Protein AF-A0A0J9E7M3-F1 (afdb_monomer)

Structure (mmCIF, N/CA/C/O backbone):
data_AF-A0A0J9E7M3-F1
#
_entry.id   AF-A0A0J9E7M3-F1
#
loop_
_atom_site.group_PDB
_atom_site.id
_atom_site.type_symbol
_atom_site.label_atom_id
_atom_site.label_alt_id
_atom_site.label_comp_id
_atom_site.label_asym_id
_atom_site.label_entity_id
_atom_site.label_seq_id
_atom_site.pdbx_PDB_ins_code
_atom_site.Cartn_x
_atom_site.Cartn_y
_atom_site.Cartn_z
_atom_site.occupancy
_atom_site.B_iso_or_equiv
_atom_site.auth_seq_id
_atom_site.auth_comp_id
_atom_site.auth_asym_id
_atom_site.auth_atom_id
_atom_site.pdbx_PDB_model_num
ATOM 1 N N . ME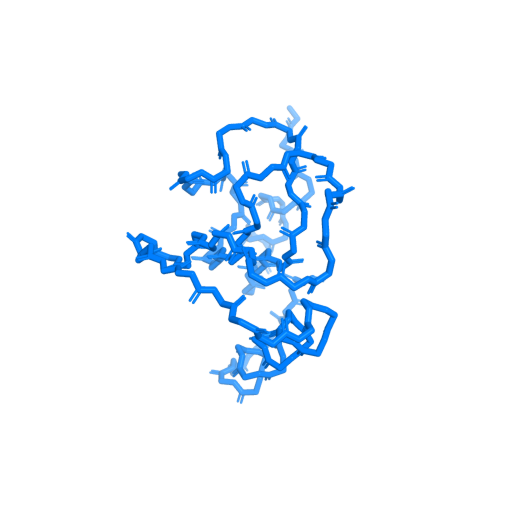T A 1 1 ? 5.778 7.459 22.685 1.00 72.12 1 MET A N 1
ATOM 2 C CA . MET A 1 1 ? 4.751 7.956 21.749 1.00 72.12 1 MET A CA 1
ATOM 3 C C . MET A 1 1 ? 4.729 6.968 20.605 1.00 72.12 1 MET A C 1
ATOM 5 O O . MET A 1 1 ? 5.803 6.720 20.071 1.00 72.12 1 MET A O 1
ATOM 9 N N . LEU A 1 2 ? 3.590 6.332 20.338 1.00 85.94 2 LEU A N 1
ATOM 10 C CA . LEU A 1 2 ? 3.464 5.403 19.214 1.00 85.94 2 LEU A CA 1
ATOM 11 C C . LEU A 1 2 ? 3.301 6.192 17.910 1.00 85.94 2 LEU A C 1
ATOM 13 O O . LEU A 1 2 ? 2.873 7.351 17.935 1.00 85.94 2 LEU A O 1
ATOM 17 N N . ALA A 1 3 ? 3.670 5.587 16.783 1.00 93.94 3 ALA A N 1
ATOM 18 C CA . ALA A 1 3 ? 3.359 6.150 15.479 1.00 93.94 3 ALA A CA 1
ATOM 19 C C . ALA A 1 3 ? 1.848 6.057 15.202 1.00 93.94 3 ALA A C 1
ATOM 21 O O . ALA A 1 3 ? 1.155 5.196 15.740 1.00 93.94 3 ALA A O 1
ATOM 22 N N . LEU A 1 4 ? 1.332 6.925 14.327 1.00 96.62 4 LEU A N 1
ATOM 23 C CA . LEU A 1 4 ? -0.082 6.917 13.936 1.00 96.62 4 LEU A CA 1
ATOM 24 C C . LEU A 1 4 ? -0.614 5.525 13.519 1.00 96.62 4 LEU A C 1
ATOM 26 O O . LEU A 1 4 ? -1.638 5.137 14.074 1.00 96.62 4 LEU A O 1
ATOM 30 N N . PRO A 1 5 ? 0.041 4.746 12.628 1.00 96.94 5 PRO A N 1
ATOM 31 C CA . PRO A 1 5 ? -0.434 3.402 12.270 1.00 96.94 5 PRO A CA 1
ATOM 32 C C . PRO A 1 5 ? -0.575 2.463 13.479 1.00 96.94 5 PRO A C 1
ATOM 34 O O . PRO A 1 5 ? -1.578 1.767 13.604 1.00 96.94 5 PRO A O 1
ATOM 37 N N . GLU A 1 6 ? 0.366 2.504 14.426 1.00 97.75 6 GLU A N 1
ATOM 38 C CA . GLU A 1 6 ? 0.295 1.701 15.654 1.00 97.75 6 GLU A CA 1
ATOM 39 C C . GLU A 1 6 ? -0.903 2.096 16.532 1.00 97.75 6 GLU A C 1
ATOM 41 O O . GLU A 1 6 ? -1.560 1.229 17.109 1.00 97.75 6 GLU A O 1
ATOM 46 N N . GLU A 1 7 ? -1.227 3.390 16.623 1.00 98.19 7 GLU A N 1
ATOM 47 C CA . GLU A 1 7 ? -2.418 3.827 17.362 1.00 98.19 7 GLU A CA 1
ATOM 48 C C . GLU A 1 7 ? -3.718 3.439 16.655 1.00 98.19 7 GLU A C 1
ATOM 50 O O . 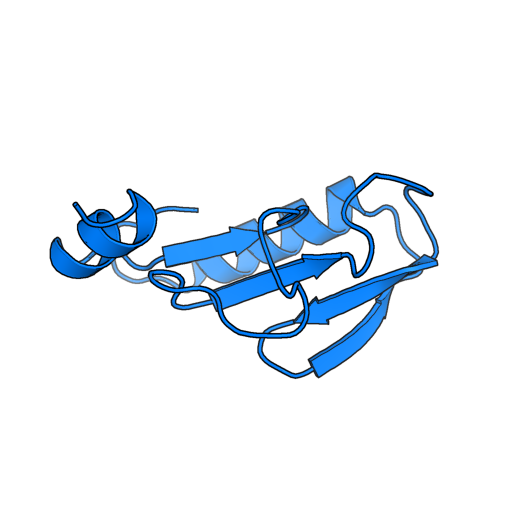GLU A 1 7 ? -4.662 3.006 17.315 1.00 98.19 7 GLU A O 1
ATOM 55 N N . MET A 1 8 ? -3.771 3.523 15.323 1.00 98.31 8 MET A N 1
ATOM 56 C CA . MET A 1 8 ? -4.940 3.083 14.553 1.00 98.31 8 MET A CA 1
ATOM 57 C C . MET A 1 8 ? -5.190 1.583 14.743 1.00 98.31 8 MET A C 1
ATOM 59 O O . MET A 1 8 ? -6.321 1.176 15.019 1.00 98.31 8 MET A O 1
ATOM 63 N N . GLN A 1 9 ? -4.128 0.775 14.708 1.00 96.88 9 GLN A N 1
ATOM 64 C CA . GLN A 1 9 ? -4.200 -0.659 14.981 1.00 96.88 9 GLN A CA 1
ATOM 65 C C . GLN A 1 9 ? -4.752 -0.940 16.390 1.00 96.88 9 GLN A C 1
ATOM 67 O O . GLN A 1 9 ? -5.654 -1.760 16.561 1.00 96.88 9 GLN A O 1
ATOM 72 N N . ARG A 1 10 ? -4.284 -0.211 17.417 1.00 97.06 10 ARG A N 1
ATOM 73 C CA . ARG A 1 10 ? -4.796 -0.334 18.798 1.00 97.06 10 ARG A CA 1
ATOM 74 C C . ARG A 1 10 ? -6.273 0.040 18.941 1.00 97.06 10 ARG A C 1
ATOM 76 O O . ARG A 1 10 ? -6.935 -0.485 19.833 1.00 97.06 10 ARG A O 1
ATOM 83 N N . LEU A 1 11 ? -6.782 0.929 18.090 1.00 97.69 11 LEU A N 1
ATOM 84 C CA . LEU A 1 11 ? -8.194 1.324 18.042 1.00 97.69 11 LEU A CA 1
ATOM 85 C C . LEU A 1 11 ? -9.074 0.345 17.244 1.00 97.69 11 LEU A C 1
ATOM 87 O O . LEU A 1 11 ? -10.276 0.578 17.123 1.00 97.69 11 LEU A O 1
ATOM 91 N N . GLY A 1 12 ? -8.504 -0.749 16.729 1.00 97.44 12 GLY A N 1
ATOM 92 C CA . GLY A 1 12 ? -9.233 -1.796 16.013 1.00 97.44 12 GLY A CA 1
ATOM 93 C C . GLY A 1 12 ? -9.381 -1.554 14.511 1.00 97.44 12 GLY A C 1
ATOM 94 O O . GLY A 1 12 ? -10.221 -2.197 13.887 1.00 97.44 12 GLY A O 1
ATOM 95 N N . TYR A 1 13 ? -8.598 -0.640 13.928 1.00 98.56 13 TYR A N 1
ATOM 96 C CA . TYR A 1 13 ? -8.524 -0.494 12.475 1.00 98.56 13 TYR A CA 1
ATOM 97 C C . TYR A 1 13 ? -7.619 -1.574 11.887 1.00 98.56 13 TYR A C 1
ATOM 99 O O . TYR A 1 13 ? -6.548 -1.848 12.429 1.00 98.56 13 TYR A O 1
ATOM 107 N N . ALA A 1 14 ? -8.007 -2.117 10.735 1.00 98.38 14 ALA A N 1
ATOM 108 C CA . ALA A 1 14 ? -7.060 -2.808 9.871 1.00 98.38 14 ALA A CA 1
ATOM 109 C C . ALA A 1 14 ? -6.093 -1.772 9.280 1.00 98.38 14 ALA A C 1
ATOM 111 O O . ALA A 1 14 ? -6.527 -0.694 8.862 1.00 98.38 14 ALA A O 1
ATOM 112 N N . THR A 1 15 ? -4.799 -2.082 9.230 1.00 98.44 15 THR A N 1
ATOM 113 C CA . THR A 1 15 ? -3.763 -1.136 8.781 1.00 98.44 15 THR A CA 1
ATOM 114 C C . THR A 1 15 ? -2.998 -1.648 7.557 1.00 98.44 15 THR A C 1
ATOM 116 O O . THR A 1 15 ? -2.452 -2.751 7.572 1.00 98.44 15 THR A O 1
ATOM 119 N N . GLY A 1 16 ? -2.930 -0.855 6.487 1.00 98.06 16 GLY A N 1
ATOM 120 C CA . GLY A 1 16 ? -2.270 -1.235 5.233 1.00 98.06 16 GLY A CA 1
ATOM 121 C C . GLY A 1 16 ? -1.319 -0.156 4.721 1.00 98.06 16 GLY A C 1
ATOM 122 O O . GLY A 1 16 ? -1.659 1.013 4.735 1.00 98.06 16 GLY A O 1
ATOM 123 N N . LEU A 1 17 ? -0.125 -0.526 4.259 1.00 97.88 17 LEU A N 1
ATOM 124 C CA . LEU A 1 17 ? 0.828 0.407 3.647 1.00 97.88 17 LEU A CA 1
ATOM 125 C C . LEU A 1 17 ? 1.023 0.076 2.169 1.00 97.88 17 LEU A C 1
ATOM 127 O O . LEU A 1 17 ? 1.494 -1.014 1.855 1.00 97.88 17 LEU A O 1
ATOM 131 N N . PHE A 1 18 ? 0.764 1.031 1.273 1.00 97.56 18 PHE A N 1
ATOM 132 C CA . PHE A 1 18 ? 0.895 0.835 -0.175 1.00 97.56 18 PHE A CA 1
ATOM 133 C C . PHE A 1 18 ? 1.769 1.924 -0.810 1.00 97.56 18 PHE A C 1
ATOM 135 O O . PHE A 1 18 ? 1.469 3.114 -0.738 1.00 97.56 18 PHE A O 1
ATOM 142 N N . GLY A 1 19 ? 2.870 1.532 -1.453 1.00 95.69 19 GLY A N 1
ATOM 143 C CA . GLY A 1 19 ? 3.721 2.437 -2.225 1.00 95.69 19 GLY A CA 1
ATOM 144 C C . GLY A 1 19 ? 5.085 2.714 -1.599 1.00 95.69 19 GLY A C 1
ATOM 145 O O . GLY A 1 19 ? 5.948 1.840 -1.509 1.00 95.69 19 GLY A O 1
ATOM 146 N N . LYS A 1 20 ? 5.354 3.975 -1.261 1.00 94.38 20 LYS A N 1
ATOM 147 C CA . LYS A 1 20 ? 6.673 4.414 -0.785 1.00 94.38 20 LYS A CA 1
ATOM 148 C C . LYS A 1 20 ? 6.714 4.435 0.741 1.00 94.38 20 LYS A C 1
ATOM 150 O O . LYS A 1 20 ? 5.954 5.170 1.357 1.00 94.38 20 LYS A O 1
ATOM 155 N N . TYR A 1 21 ? 7.681 3.727 1.326 1.00 93.06 21 TYR A N 1
ATOM 156 C CA . TYR A 1 21 ? 7.936 3.778 2.768 1.00 93.06 21 TYR A CA 1
ATOM 157 C C . TYR A 1 21 ? 9.003 4.822 3.142 1.00 93.06 21 TYR A C 1
ATOM 159 O O . TYR A 1 21 ? 8.682 5.862 3.702 1.00 93.06 21 TYR A O 1
ATOM 167 N N . HIS A 1 22 ? 10.272 4.597 2.774 1.00 91.94 22 HIS A N 1
ATOM 168 C CA . HIS A 1 22 ? 11.395 5.537 2.974 1.00 91.94 22 HIS A CA 1
ATOM 169 C C . HIS A 1 22 ? 11.697 5.951 4.434 1.00 91.94 22 HIS A C 1
ATOM 171 O O . HIS A 1 22 ? 12.449 6.894 4.663 1.00 91.94 22 HIS A O 1
ATOM 177 N N . LEU A 1 23 ? 11.153 5.234 5.419 1.00 91.81 23 LEU A N 1
ATOM 178 C CA . LEU A 1 23 ? 11.358 5.493 6.851 1.00 91.81 23 LEU A CA 1
ATOM 179 C C . LEU A 1 23 ? 12.103 4.350 7.566 1.00 91.81 23 LEU A C 1
ATOM 181 O O . LEU A 1 23 ? 12.149 4.301 8.790 1.00 91.81 23 LEU A O 1
ATOM 185 N N . GLY A 1 24 ? 12.688 3.421 6.809 1.00 90.38 24 GLY A N 1
ATOM 186 C CA . GLY A 1 24 ? 13.382 2.247 7.333 1.00 90.38 24 GLY A CA 1
ATOM 187 C C . GLY A 1 24 ? 13.564 1.186 6.254 1.00 90.38 24 GLY A C 1
ATOM 188 O O . GLY A 1 24 ? 13.611 1.514 5.068 1.00 90.38 24 GLY A O 1
ATOM 189 N N . ASP A 1 25 ? 13.649 -0.076 6.671 1.00 93.38 25 ASP A N 1
ATOM 190 C CA . ASP A 1 25 ? 13.737 -1.224 5.768 1.00 93.38 25 ASP A CA 1
ATOM 191 C C . ASP A 1 25 ? 12.400 -1.442 5.024 1.00 93.38 25 ASP A C 1
ATOM 193 O O . ASP A 1 25 ? 11.407 -1.776 5.668 1.00 93.38 25 ASP A O 1
ATOM 197 N N . PRO A 1 26 ? 12.338 -1.254 3.690 1.00 92.50 26 PRO A N 1
ATOM 198 C CA . PRO A 1 26 ? 11.117 -1.481 2.914 1.00 92.50 26 PRO A CA 1
ATOM 199 C C . PRO A 1 26 ? 10.779 -2.972 2.739 1.00 92.50 26 PRO A C 1
ATOM 201 O O . PRO A 1 26 ? 9.658 -3.303 2.358 1.00 92.50 26 PRO A O 1
ATOM 204 N N . SER A 1 27 ? 11.733 -3.876 2.992 1.00 93.38 27 SER A N 1
ATOM 205 C CA . SER A 1 27 ? 11.541 -5.321 2.829 1.00 93.38 27 SER A CA 1
ATOM 206 C C . SER A 1 27 ? 10.902 -6.000 4.041 1.00 93.38 27 SER A C 1
ATOM 208 O O . SER A 1 27 ? 10.434 -7.132 3.931 1.00 93.38 27 SER A O 1
ATOM 210 N N . ALA A 1 28 ? 10.836 -5.303 5.176 1.00 92.75 28 ALA A N 1
ATOM 211 C CA . ALA A 1 28 ? 10.306 -5.818 6.427 1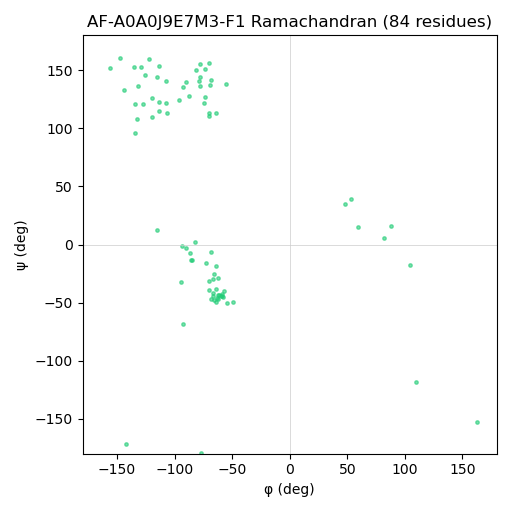.00 92.75 28 ALA A CA 1
ATOM 212 C C . ALA A 1 28 ? 9.018 -5.097 6.841 1.00 92.75 28 ALA A C 1
ATOM 214 O O . ALA A 1 28 ? 8.797 -3.926 6.529 1.00 92.75 28 ALA A O 1
ATOM 215 N N . LYS A 1 29 ? 8.184 -5.797 7.614 1.00 93.00 29 LYS A N 1
ATOM 216 C CA . LYS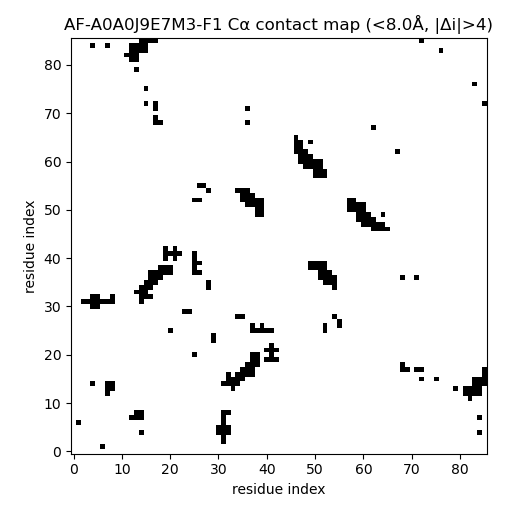 A 1 29 ? 6.984 -5.226 8.229 1.00 93.00 29 LYS A CA 1
ATOM 217 C C . LYS A 1 29 ? 7.369 -4.137 9.231 1.00 93.00 29 LYS A C 1
ATOM 219 O O . LYS A 1 29 ? 7.958 -4.420 10.275 1.00 93.00 29 LYS A O 1
ATOM 224 N N . ALA A 1 30 ? 7.009 -2.897 8.922 1.00 92.50 30 ALA A N 1
ATOM 225 C CA . ALA A 1 30 ? 7.141 -1.783 9.850 1.00 92.50 30 ALA A CA 1
ATOM 226 C C . ALA A 1 30 ? 6.069 -1.849 10.964 1.00 92.50 30 ALA A C 1
ATOM 228 O O . ALA A 1 30 ? 4.979 -2.382 10.729 1.00 92.50 30 ALA A O 1
ATOM 229 N N . PRO A 1 31 ? 6.345 -1.316 12.172 1.00 94.56 31 PRO A N 1
ATOM 230 C CA . PRO A 1 31 ? 5.374 -1.295 13.266 1.00 94.56 31 PRO A CA 1
ATOM 231 C C . PRO A 1 31 ? 4.055 -0.623 12.870 1.00 94.56 31 PRO A C 1
ATOM 233 O O . PRO A 1 31 ? 4.057 0.414 12.206 1.00 94.56 31 PRO A O 1
ATOM 236 N N . GLY A 1 32 ? 2.940 -1.214 13.301 1.00 96.06 32 GLY A N 1
ATOM 237 C CA . GLY A 1 32 ? 1.599 -0.663 13.096 1.00 96.06 32 GLY A CA 1
ATOM 238 C C . GLY A 1 32 ? 0.965 -0.938 11.733 1.00 96.06 32 GLY A C 1
ATOM 239 O O . GLY A 1 32 ? -0.098 -0.393 11.481 1.00 96.06 32 GLY A O 1
ATOM 240 N N . TRP A 1 33 ? 1.587 -1.745 10.866 1.00 97.06 33 TRP A N 1
ATOM 241 C CA . TRP A 1 33 ? 1.015 -2.124 9.569 1.00 97.06 33 TRP A CA 1
ATOM 242 C C . TRP A 1 33 ? 0.684 -3.614 9.521 1.00 97.06 33 TRP A C 1
ATOM 244 O O . TRP A 1 33 ? 1.580 -4.457 9.564 1.00 97.06 33 TRP A O 1
ATOM 254 N N . ASP A 1 34 ? -0.592 -3.973 9.412 1.00 96.81 34 ASP A N 1
ATOM 255 C CA . ASP A 1 34 ? -1.042 -5.356 9.255 1.00 96.81 34 ASP A CA 1
ATOM 256 C C . ASP A 1 34 ? -0.601 -5.930 7.909 1.00 96.81 34 ASP A C 1
ATOM 258 O O . ASP A 1 34 ? -0.078 -7.046 7.881 1.00 96.81 34 ASP A O 1
ATOM 262 N N . HIS A 1 35 ? -0.715 -5.130 6.846 1.00 97.50 35 HIS A N 1
ATOM 263 C CA . HIS A 1 35 ? -0.315 -5.454 5.478 1.00 97.50 35 HIS A CA 1
ATOM 264 C C . HIS A 1 35 ? 0.640 -4.393 4.907 1.00 97.50 35 HIS A C 1
ATOM 266 O O . HIS A 1 35 ? 0.515 -3.207 5.214 1.00 97.50 35 HIS A O 1
ATOM 272 N N . TRP A 1 36 ? 1.600 -4.799 4.070 1.00 97.19 36 TRP A N 1
ATOM 273 C CA . TRP A 1 36 ? 2.527 -3.867 3.426 1.00 97.19 36 TRP A CA 1
ATOM 274 C C . TRP A 1 36 ? 2.870 -4.295 1.999 1.00 97.19 36 TRP A C 1
ATOM 276 O O . TRP A 1 36 ? 3.239 -5.443 1.749 1.00 97.19 36 TRP A O 1
ATOM 286 N N . VAL A 1 37 ? 2.811 -3.335 1.081 1.00 97.75 37 VAL A N 1
ATOM 287 C CA . VAL A 1 37 ? 3.253 -3.460 -0.306 1.00 97.75 37 VAL A CA 1
ATOM 288 C C . VAL A 1 37 ? 4.093 -2.236 -0.639 1.00 97.75 37 VAL A C 1
ATOM 290 O O . VAL A 1 37 ? 3.567 -1.131 -0.766 1.00 97.75 37 VAL A O 1
ATOM 293 N N . THR A 1 38 ? 5.408 -2.393 -0.769 1.00 96.75 38 THR A N 1
ATOM 294 C CA . THR A 1 38 ? 6.317 -1.259 -0.965 1.00 96.75 38 THR A CA 1
ATOM 295 C C . THR A 1 38 ? 7.264 -1.436 -2.142 1.00 96.75 38 THR A C 1
ATOM 297 O O . THR A 1 38 ? 7.623 -2.545 -2.535 1.00 96.75 38 THR A O 1
ATOM 300 N N . MET A 1 39 ? 7.696 -0.316 -2.719 1.00 95.50 39 MET A N 1
ATOM 301 C CA . MET A 1 39 ? 8.820 -0.304 -3.655 1.00 95.50 39 MET A CA 1
ATOM 302 C C . MET A 1 39 ? 10.156 -0.390 -2.907 1.00 95.50 39 MET A C 1
ATOM 304 O O . MET A 1 39 ? 10.339 0.224 -1.855 1.00 95.50 39 MET A O 1
ATOM 308 N N . ALA A 1 40 ? 11.133 -1.086 -3.491 1.00 92.06 40 ALA A N 1
ATOM 309 C CA . ALA A 1 40 ? 12.437 -1.277 -2.856 1.00 92.06 40 ALA A CA 1
ATOM 310 C C . ALA A 1 40 ? 13.259 0.015 -2.689 1.00 92.06 40 ALA A C 1
ATOM 312 O O . ALA A 1 40 ? 14.124 0.098 -1.818 1.00 92.06 40 ALA A O 1
ATOM 313 N N . ALA A 1 41 ? 13.024 1.023 -3.531 1.00 88.75 41 ALA A N 1
ATOM 314 C CA . ALA A 1 41 ? 13.717 2.301 -3.452 1.00 88.75 41 ALA A CA 1
ATOM 315 C C . ALA A 1 41 ? 12.927 3.312 -2.607 1.00 88.75 41 ALA A C 1
ATOM 317 O O . ALA A 1 41 ? 11.741 3.527 -2.815 1.00 88.75 41 ALA A O 1
ATOM 318 N N . GLY A 1 42 ? 13.611 4.039 -1.719 1.00 83.50 42 GLY A N 1
ATOM 319 C CA . GLY A 1 42 ? 13.007 5.134 -0.946 1.00 83.50 42 GLY A CA 1
ATOM 320 C C . GLY A 1 42 ? 12.613 6.370 -1.771 1.00 83.50 42 GLY A C 1
ATOM 321 O O . GLY A 1 42 ? 11.983 7.293 -1.264 1.00 83.50 42 GLY A O 1
ATOM 322 N N . HIS A 1 43 ? 12.950 6.414 -3.058 1.00 86.75 43 HIS A N 1
ATOM 323 C CA . HIS A 1 43 ? 12.576 7.478 -3.987 1.00 86.75 43 H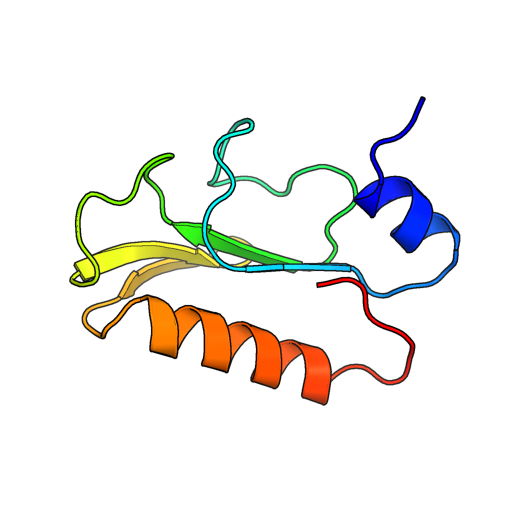IS A CA 1
ATOM 324 C C . HIS A 1 43 ? 12.100 6.864 -5.302 1.00 86.75 43 HIS A C 1
ATOM 326 O O . HIS A 1 43 ? 12.557 5.786 -5.681 1.00 86.75 43 HIS A O 1
ATOM 332 N N . VAL A 1 44 ? 11.229 7.577 -6.017 1.00 90.06 44 VAL A N 1
ATOM 333 C CA . VAL A 1 44 ? 10.754 7.149 -7.335 1.00 90.06 44 VAL A CA 1
ATOM 334 C C . VAL A 1 44 ? 11.908 7.264 -8.330 1.00 90.06 44 VAL A C 1
ATOM 336 O O . VAL A 1 44 ? 12.357 8.365 -8.638 1.00 90.06 44 VAL A O 1
ATOM 339 N N . ARG A 1 45 ? 12.413 6.119 -8.799 1.00 89.75 45 ARG A N 1
ATOM 340 C CA . ARG A 1 45 ? 13.410 6.044 -9.884 1.00 89.75 45 ARG A CA 1
ATOM 341 C C . ARG A 1 45 ? 12.758 5.827 -11.247 1.00 89.75 45 ARG A C 1
ATOM 343 O O . ARG A 1 45 ? 13.282 6.280 -12.255 1.00 89.75 45 ARG A O 1
ATOM 350 N N . SER A 1 46 ? 11.637 5.116 -11.252 1.00 93.44 46 SER A N 1
ATOM 351 C CA . SER A 1 46 ? 10.841 4.765 -12.420 1.00 93.44 46 SER A CA 1
ATOM 352 C C . SER A 1 46 ? 9.408 4.495 -11.965 1.00 93.44 46 SER A C 1
ATOM 354 O O . SER A 1 46 ? 9.187 4.057 -10.833 1.00 93.44 46 SER A O 1
ATOM 356 N N . PHE A 1 47 ? 8.437 4.721 -12.845 1.00 95.94 47 PHE A N 1
ATOM 357 C CA . PHE A 1 47 ? 7.073 4.233 -12.643 1.00 95.94 47 PHE A CA 1
ATOM 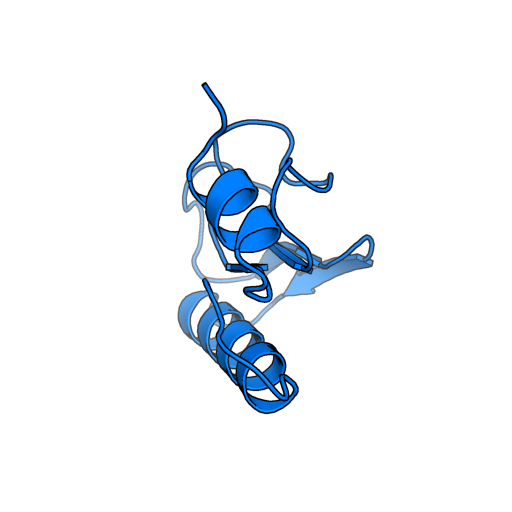358 C C . PHE A 1 47 ? 6.878 2.799 -13.153 1.00 95.94 47 PHE A C 1
ATOM 360 O O . PHE A 1 47 ? 5.849 2.210 -12.872 1.00 95.94 47 PHE A O 1
ATOM 367 N N . TYR A 1 48 ? 7.867 2.218 -13.828 1.00 96.56 48 TYR A N 1
ATOM 368 C CA . TYR A 1 48 ? 7.828 0.871 -14.408 1.00 96.56 48 TYR A CA 1
ATOM 369 C C . TYR A 1 48 ? 8.960 -0.006 -13.869 1.00 96.56 48 TYR A C 1
ATOM 371 O O . TYR A 1 48 ? 9.973 0.522 -13.395 1.00 96.56 48 TYR A O 1
ATOM 379 N N . ASP A 1 49 ? 8.796 -1.326 -13.982 1.00 95.31 49 ASP A N 1
ATOM 380 C CA . ASP A 1 49 ? 9.791 -2.351 -13.629 1.00 95.31 49 ASP A CA 1
ATOM 381 C C . ASP A 1 49 ? 10.332 -2.210 -12.199 1.00 95.31 49 ASP A C 1
ATOM 383 O O . ASP A 1 49 ? 11.521 -2.388 -11.911 1.00 95.31 49 ASP A O 1
ATOM 387 N N . ASN A 1 50 ? 9.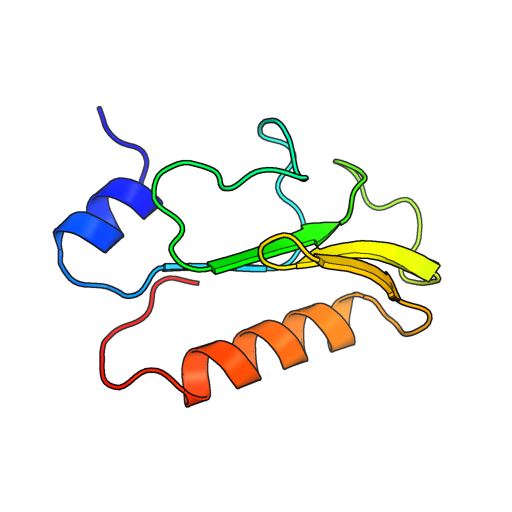445 -1.860 -11.268 1.00 95.94 50 ASN A N 1
ATOM 388 C CA . ASN A 1 50 ? 9.820 -1.690 -9.875 1.00 95.94 50 ASN A CA 1
ATOM 389 C C . ASN A 1 50 ? 9.953 -3.052 -9.191 1.00 95.94 50 ASN A C 1
ATOM 391 O O . ASN A 1 50 ? 9.095 -3.922 -9.323 1.00 95.94 50 ASN A O 1
ATOM 395 N N . ARG A 1 51 ? 11.010 -3.222 -8.391 1.00 96.94 51 ARG A N 1
ATOM 396 C CA . ARG A 1 51 ? 11.083 -4.327 -7.431 1.00 96.94 51 ARG A CA 1
ATOM 397 C C . ARG A 1 51 ? 10.150 -4.023 -6.260 1.00 96.94 51 ARG A C 1
ATOM 399 O O . ARG A 1 51 ? 10.327 -2.998 -5.595 1.00 96.94 51 ARG A O 1
ATOM 406 N N . ILE A 1 52 ? 9.198 -4.914 -6.025 1.00 97.50 52 ILE A N 1
ATOM 407 C CA . ILE A 1 52 ? 8.154 -4.809 -5.008 1.00 97.50 52 ILE A CA 1
ATOM 408 C C . ILE A 1 52 ? 8.436 -5.785 -3.867 1.00 97.50 52 ILE A C 1
ATOM 410 O O . ILE A 1 52 ? 8.877 -6.911 -4.103 1.00 97.50 52 ILE A O 1
ATOM 414 N N . PHE A 1 53 ? 8.170 -5.332 -2.645 1.00 97.50 53 PHE A N 1
ATOM 415 C CA . PHE A 1 53 ? 8.025 -6.149 -1.447 1.00 97.50 53 PHE A CA 1
ATOM 416 C C . PHE A 1 53 ? 6.549 -6.182 -1.069 1.00 97.50 53 PHE A C 1
ATOM 418 O O . PHE A 1 53 ? 5.969 -5.124 -0.857 1.00 97.50 53 PHE A O 1
ATOM 425 N N . ASP A 1 54 ? 5.948 -7.361 -0.996 1.00 97.25 54 ASP A N 1
ATOM 426 C CA . ASP A 1 54 ? 4.508 -7.546 -0.791 1.00 97.25 54 ASP A CA 1
ATOM 427 C C . ASP A 1 54 ? 4.287 -8.627 0.265 1.00 97.25 54 ASP A C 1
ATOM 429 O O . ASP A 1 54 ? 4.381 -9.817 -0.021 1.00 97.25 54 ASP A O 1
ATOM 433 N N . ASN A 1 55 ? 4.092 -8.210 1.516 1.00 94.88 55 ASN A N 1
ATOM 434 C CA . ASN A 1 55 ? 3.846 -9.096 2.655 1.00 94.88 55 ASN A CA 1
ATOM 435 C C . ASN A 1 55 ? 4.825 -10.293 2.784 1.00 94.88 55 ASN A C 1
ATOM 437 O O . ASN A 1 55 ? 4.445 -11.381 3.212 1.00 94.88 55 ASN A O 1
ATOM 441 N N . GLY A 1 56 ? 6.094 -10.088 2.411 1.00 90.69 56 GLY A N 1
ATOM 442 C CA . GLY A 1 56 ? 7.164 -1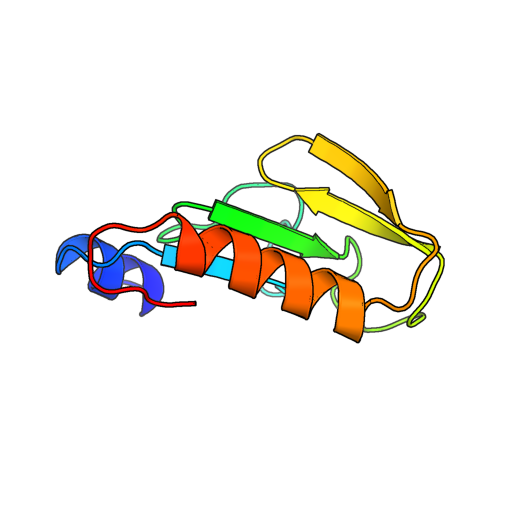1.095 2.434 1.00 90.69 56 GLY A CA 1
ATOM 443 C C . GLY A 1 56 ? 7.530 -11.658 1.057 1.00 90.69 56 GLY A C 1
ATOM 444 O O . GLY A 1 56 ? 8.631 -12.179 0.891 1.00 90.69 56 GLY A O 1
ATOM 445 N N . GLU A 1 57 ? 6.668 -11.482 0.058 1.00 95.94 57 GLU A N 1
ATOM 446 C CA . GLU A 1 57 ? 6.943 -11.834 -1.333 1.00 95.94 57 GLU A CA 1
ATOM 447 C C . GLU A 1 57 ? 7.755 -10.744 -2.038 1.00 95.94 57 GLU A C 1
ATOM 449 O O . GLU A 1 57 ? 7.662 -9.553 -1.719 1.00 95.94 57 GLU A O 1
ATOM 454 N N . VAL A 1 58 ? 8.565 -11.152 -3.021 1.00 96.81 58 VAL A N 1
ATOM 455 C CA . VAL A 1 58 ? 9.440 -10.243 -3.771 1.00 96.81 58 VAL A CA 1
ATOM 456 C C . VAL A 1 58 ? 9.349 -10.513 -5.262 1.00 96.81 58 VAL A C 1
ATOM 458 O O . VAL A 1 58 ? 9.706 -11.594 -5.727 1.00 96.81 58 VAL A O 1
ATOM 461 N N . TYR A 1 59 ? 8.947 -9.505 -6.032 1.00 97.12 59 TYR A N 1
ATOM 462 C CA . TYR A 1 59 ? 8.826 -9.624 -7.486 1.00 97.12 59 TYR A CA 1
ATOM 463 C C . TYR A 1 59 ? 9.131 -8.312 -8.207 1.00 97.12 59 TYR A C 1
ATOM 465 O O . TYR A 1 59 ? 9.123 -7.232 -7.616 1.00 97.12 59 TYR A O 1
ATOM 473 N N . ALA A 1 60 ? 9.439 -8.410 -9.500 1.00 96.56 60 ALA A N 1
ATOM 474 C CA . ALA A 1 60 ? 9.481 -7.258 -10.391 1.00 96.56 60 ALA A CA 1
ATOM 475 C C . ALA A 1 60 ? 8.079 -7.026 -10.961 1.00 96.56 60 ALA A C 1
ATOM 477 O O . ALA A 1 60 ? 7.465 -7.956 -11.486 1.00 96.56 60 ALA A O 1
ATOM 478 N N . GLN A 1 61 ? 7.575 -5.801 -10.848 1.00 96.19 61 GLN A N 1
ATOM 479 C CA . GLN A 1 61 ? 6.273 -5.410 -11.371 1.00 96.19 61 GLN A CA 1
ATOM 480 C C . GLN A 1 61 ? 6.485 -4.538 -12.623 1.00 96.19 61 GLN A C 1
ATOM 482 O O . GLN A 1 61 ? 7.051 -3.449 -12.497 1.00 96.19 61 GLN A O 1
ATOM 487 N N . PRO A 1 62 ? 6.089 -5.015 -13.822 1.00 95.19 62 PRO A N 1
ATOM 488 C CA . PRO A 1 62 ? 6.395 -4.341 -15.088 1.00 95.19 62 PRO A CA 1
ATOM 489 C C . PRO A 1 62 ? 5.392 -3.247 -15.486 1.00 95.19 62 PRO A C 1
ATOM 491 O O . PRO A 1 62 ? 5.646 -2.475 -16.407 1.00 95.19 62 PRO A O 1
ATOM 494 N N . GLY A 1 63 ? 4.233 -3.190 -14.831 1.00 95.56 63 GLY A N 1
ATOM 495 C CA . GLY A 1 63 ? 3.204 -2.189 -15.084 1.00 95.56 63 GLY A CA 1
ATOM 496 C C . GLY A 1 63 ? 3.530 -0.827 -14.470 1.00 95.56 63 GLY A C 1
ATOM 497 O O . GLY A 1 63 ? 4.569 -0.619 -13.842 1.00 95.56 63 GLY A O 1
ATOM 498 N N . HIS A 1 64 ? 2.614 0.120 -14.662 1.00 97.69 64 HIS A N 1
ATOM 499 C CA . HIS A 1 64 ? 2.739 1.437 -14.059 1.00 97.69 64 HIS A CA 1
ATOM 500 C C . HIS A 1 64 ? 2.452 1.355 -12.553 1.00 97.69 64 HIS A C 1
ATOM 502 O O . HIS A 1 64 ? 1.416 0.850 -12.120 1.00 97.69 64 HIS A O 1
ATOM 508 N N . SER A 1 65 ? 3.373 1.858 -11.736 1.00 96.31 65 SER A N 1
ATOM 509 C CA . SER A 1 65 ? 3.355 1.649 -10.290 1.00 96.31 65 SER A CA 1
ATOM 510 C C . SER A 1 65 ? 2.179 2.330 -9.599 1.00 96.31 65 SER A C 1
ATOM 512 O O . SER A 1 65 ? 1.697 1.815 -8.597 1.00 96.31 65 SER A O 1
ATOM 514 N N . VAL A 1 66 ? 1.688 3.451 -10.137 1.00 96.62 66 VAL A N 1
ATOM 515 C CA . VAL A 1 66 ? 0.500 4.133 -9.599 1.00 96.62 66 VAL A CA 1
ATOM 516 C C . VAL A 1 66 ? -0.723 3.229 -9.685 1.00 96.62 66 VAL A C 1
ATOM 518 O O . VAL A 1 66 ? -1.417 3.072 -8.684 1.00 96.62 66 VAL A O 1
ATOM 521 N N . ASP A 1 67 ? -0.946 2.599 -10.838 1.00 98.12 67 ASP A N 1
ATOM 522 C CA . ASP A 1 67 ? -2.092 1.711 -11.042 1.00 98.12 67 ASP A CA 1
ATOM 523 C C . ASP A 1 67 ? -1.938 0.485 -10.141 1.00 98.12 67 ASP A C 1
ATOM 525 O O . ASP A 1 67 ? -2.816 0.180 -9.345 1.00 98.12 67 ASP A O 1
ATOM 529 N N . PHE A 1 68 ? -0.746 -0.118 -10.141 1.00 97.69 68 PHE A N 1
ATOM 530 C CA . PHE A 1 68 ? -0.435 -1.269 -9.300 1.00 97.69 68 PHE A CA 1
ATOM 531 C C . PHE A 1 68 ? -0.694 -1.032 -7.801 1.00 97.69 68 PHE A C 1
ATOM 533 O O . PHE A 1 68 ? -1.337 -1.858 -7.156 1.00 97.69 68 PHE A O 1
ATOM 540 N N . PHE A 1 69 ? -0.196 0.067 -7.219 1.00 97.94 69 PHE A N 1
ATOM 541 C CA . PHE A 1 69 ? -0.419 0.342 -5.793 1.00 97.94 69 PHE A CA 1
ATOM 542 C C . PHE A 1 69 ? -1.874 0.706 -5.497 1.00 97.94 69 PHE A C 1
ATOM 544 O O . PHE A 1 69 ? -2.363 0.380 -4.417 1.00 97.94 69 PHE A O 1
ATOM 551 N N . THR A 1 70 ? -2.563 1.344 -6.447 1.00 98.38 70 THR A N 1
ATOM 552 C CA . THR A 1 70 ? -3.994 1.644 -6.330 1.00 98.38 70 THR A CA 1
ATOM 553 C C . THR A 1 70 ? -4.805 0.354 -6.285 1.00 98.38 70 THR A C 1
ATOM 555 O O . THR A 1 70 ? -5.587 0.164 -5.357 1.00 98.38 70 THR A O 1
ATOM 558 N N . ASP A 1 71 ? -4.559 -0.565 -7.218 1.00 98.44 71 ASP A N 1
ATOM 559 C CA . ASP A 1 71 ? -5.242 -1.857 -7.283 1.00 98.44 71 ASP A CA 1
ATOM 560 C C . ASP A 1 71 ? -4.974 -2.687 -6.021 1.00 98.44 71 ASP A C 1
ATOM 562 O O . ASP A 1 71 ? -5.906 -3.197 -5.408 1.00 98.44 71 ASP A O 1
ATOM 566 N N . LYS A 1 72 ? -3.721 -2.731 -5.545 1.00 98.19 72 LYS A N 1
ATOM 567 C CA . LYS A 1 72 ? -3.369 -3.409 -4.284 1.00 98.19 72 LYS A CA 1
ATOM 568 C C . LYS A 1 72 ? -4.113 -2.849 -3.074 1.00 98.19 72 LYS A C 1
ATOM 570 O O . LYS A 1 72 ? -4.563 -3.622 -2.229 1.00 98.19 72 LYS A O 1
ATOM 575 N N . ALA A 1 73 ? -4.237 -1.525 -2.984 1.00 98.50 73 ALA A N 1
ATOM 576 C CA . ALA A 1 73 ? -4.979 -0.888 -1.905 1.00 98.50 73 ALA A CA 1
ATOM 577 C C . ALA A 1 73 ? -6.478 -1.211 -1.994 1.00 98.50 73 ALA A C 1
ATOM 579 O O . ALA A 1 73 ? -7.083 -1.558 -0.981 1.00 98.50 73 ALA A O 1
ATOM 580 N N . LEU A 1 74 ? -7.070 -1.146 -3.192 1.00 98.50 74 LEU A N 1
ATOM 581 C CA . LEU A 1 74 ? -8.483 -1.467 -3.413 1.00 98.50 74 LEU A CA 1
ATOM 582 C C . LEU A 1 74 ? -8.799 -2.933 -3.099 1.00 98.50 74 LEU A C 1
ATOM 584 O O . LEU A 1 74 ? -9.768 -3.195 -2.386 1.00 98.50 74 LEU A O 1
ATOM 588 N N . ASP A 1 75 ? -7.967 -3.864 -3.569 1.00 98.31 75 ASP A N 1
ATOM 589 C CA . ASP A 1 75 ? -8.100 -5.296 -3.290 1.00 98.31 75 ASP A CA 1
ATOM 590 C C . ASP A 1 75 ? -8.059 -5.569 -1.781 1.00 98.31 75 ASP A C 1
ATOM 592 O O . ASP A 1 75 ? -8.889 -6.309 -1.250 1.00 98.31 75 ASP A O 1
ATOM 596 N N . TRP A 1 76 ? -7.116 -4.943 -1.068 1.00 98.38 76 TRP A N 1
ATOM 597 C CA . TRP A 1 76 ? -6.991 -5.121 0.374 1.00 98.38 76 TRP A CA 1
ATOM 598 C C . TRP A 1 76 ? -8.166 -4.503 1.138 1.00 98.38 76 TRP A C 1
ATOM 600 O O . TRP A 1 76 ? -8.733 -5.184 1.992 1.00 98.38 76 TRP A O 1
ATOM 610 N N . ILE A 1 77 ? -8.567 -3.262 0.821 1.00 98.19 77 ILE A N 1
ATOM 611 C CA . ILE A 1 77 ? -9.713 -2.579 1.453 1.00 98.19 77 ILE A CA 1
ATOM 612 C C . ILE A 1 77 ? -11.003 -3.374 1.223 1.00 98.19 77 ILE A C 1
ATOM 614 O O . ILE A 1 77 ? -11.773 -3.573 2.158 1.00 98.19 77 ILE A O 1
ATOM 618 N N . GLY A 1 78 ? -11.230 -3.862 -0.001 1.00 98.25 78 GLY A N 1
ATOM 619 C CA . GLY A 1 78 ? -12.426 -4.626 -0.362 1.00 98.25 78 GLY A CA 1
ATOM 620 C C . GLY A 1 78 ? -12.559 -5.969 0.363 1.00 98.25 78 GLY A C 1
ATOM 621 O O . GLY A 1 78 ? -13.658 -6.516 0.422 1.00 98.25 78 GLY A O 1
ATOM 622 N N . ALA A 1 79 ? -11.466 -6.484 0.930 1.00 97.81 79 ALA A N 1
ATOM 623 C CA . ALA A 1 79 ? -11.440 -7.711 1.719 1.00 97.81 79 ALA A CA 1
ATOM 624 C C . ALA A 1 79 ? -11.594 -7.483 3.237 1.00 97.81 79 ALA A C 1
ATOM 626 O O . ALA A 1 79 ? -11.577 -8.459 3.987 1.00 97.81 79 ALA A O 1
ATOM 627 N N . GLN A 1 80 ? -11.701 -6.234 3.710 1.00 97.50 80 GLN A N 1
ATOM 628 C CA . GLN A 1 80 ? -11.860 -5.941 5.138 1.00 97.50 80 GLN A CA 1
ATOM 629 C C . GLN A 1 80 ? -13.338 -5.882 5.547 1.00 97.50 80 GLN A C 1
ATOM 631 O O . GLN A 1 80 ? -14.161 -5.267 4.874 1.00 97.50 80 GLN A O 1
ATOM 636 N N . ASP A 1 81 ? -13.653 -6.437 6.718 1.00 96.38 81 ASP A N 1
ATOM 637 C CA . ASP A 1 81 ? -15.001 -6.395 7.310 1.00 96.38 81 ASP A CA 1
ATOM 638 C C . ASP A 1 81 ? -15.239 -5.163 8.214 1.00 96.38 81 ASP A C 1
ATOM 640 O O . ASP A 1 81 ? -16.327 -4.979 8.764 1.00 96.38 81 ASP A O 1
ATOM 644 N N . GLY A 1 82 ? -14.215 -4.328 8.419 1.00 96.25 82 GLY A N 1
ATOM 645 C CA . GLY A 1 82 ? -14.200 -3.246 9.408 1.00 96.25 82 GLY A CA 1
ATOM 646 C C . GLY A 1 82 ? -13.492 -1.977 8.923 1.00 96.25 82 GLY A C 1
ATOM 647 O O . GLY A 1 82 ? -13.161 -1.861 7.745 1.00 96.25 82 GLY A O 1
ATOM 648 N N . PRO A 1 83 ? -13.271 -0.989 9.810 1.00 98.06 83 PRO A N 1
ATOM 649 C CA . PRO A 1 83 ? -12.641 0.265 9.423 1.00 98.06 83 PRO A CA 1
ATOM 650 C C . PRO A 1 83 ? -11.162 0.065 9.051 1.00 98.06 83 PRO A C 1
ATOM 652 O O . PRO A 1 83 ? -10.435 -0.690 9.700 1.00 98.06 83 PRO A O 1
ATOM 655 N N . CYS A 1 84 ? -10.712 0.782 8.021 1.00 98.25 84 CYS A N 1
ATOM 656 C CA . CYS A 1 84 ? -9.355 0.686 7.484 1.00 98.25 84 CYS A CA 1
ATOM 657 C C . CYS A 1 84 ? -8.577 1.991 7.665 1.00 98.25 84 CYS A C 1
ATOM 659 O O . CYS A 1 84 ? -9.131 3.083 7.534 1.00 98.25 84 CYS A O 1
ATOM 661 N N . PHE A 1 85 ? -7.279 1.869 7.919 1.00 98.06 85 PHE A N 1
ATOM 662 C CA . PHE A 1 85 ? -6.293 2.934 7.790 1.00 98.06 85 PHE A CA 1
ATOM 663 C C . PHE A 1 85 ? -5.260 2.487 6.749 1.00 98.06 85 PHE A C 1
ATOM 665 O O . PHE A 1 85 ? -4.516 1.538 6.997 1.00 98.06 85 PHE A O 1
ATOM 672 N N . ALA A 1 86 ? -5.261 3.126 5.579 1.00 94.75 86 ALA A N 1
ATOM 673 C CA . ALA A 1 86 ? -4.407 2.789 4.441 1.00 94.75 86 ALA A CA 1
ATOM 674 C C . ALA A 1 86 ? -3.782 4.033 3.806 1.00 94.75 86 ALA A C 1
ATOM 676 O O . ALA A 1 86 ? -4.453 5.091 3.843 1.00 94.75 86 ALA A O 1
#

Organism: NCBI:txid1675527

Solvent-accessible surface are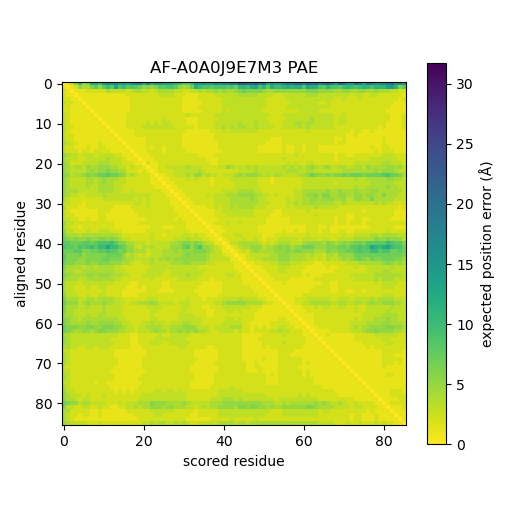a (backbone atoms only — not comparable to full-atom values): 5024 Å² total; per-residue (Å²): 133,79,56,71,48,38,50,42,39,75,73,66,27,49,25,40,45,68,38,76,70,63,82,67,70,49,76,51,87,55,87,34,41,79,40,44,35,22,39,70,50,70,59,90,86,59,58,46,61,42,46,35,25,45,78,81,45,76,48,74,42,72,56,53,45,70,58,53,37,48,51,53,47,50,57,54,56,74,72,51,96,65,58,73,48,110

Mean predicted aligned error: 2.67 Å

Sequence (86 aa):
MLALPEEMQRLGYATGLFGKYHLGDPSAKAPGWDHWVTMAAGHVRSFYDNRIFDNGEVYAQPGHSVDFFTDKALDWIGAQDGPCFA

Foldseek 3Di:
DDDPLQVCVVVVAAEEAFEADLPDQLQDDDHNHPWYKYFRDNDDPDQAQTFIRGRNDTDTHGDGRVVVRVVVVVVVVVPDPDHHDD

Nearest PDB structures (foldseek):
  5g2v-assembly1_A  TM=8.439E-01  e=7.330E-06  Bacteroides thetaiotaomicron VPI-5482
  4g9p-assembly1_A  TM=4.870E-01  e=5.940E+00  Thermus thermophilus HB27
  7z2j-assembly1_A  TM=2.278E-01  e=2.184E+00  White bream virus

InterPro domains:
  IPR017850 Alkaline-phosphatase-like, core domain superfamily [G3DSA:3.40.720.10] (1-86)
  IPR017850 Alkaline-phosphatase-like, core domain superfamily [SSF53649] (3-85)

Radius of gyration: 12.92 Å; Cα contacts (8 Å, |Δi|>4): 146; chains: 1; bounding box: 29×20×37 Å

Secondary structure (DSSP, 8-state):
---HHHHHHHTT-EEEEEE---SS-TTS--TT-SEEEEESSSS-S-SSSEEEEETTEEEEE-S-HHHHHHHHHHHHHHT-SS-EE-

pLDDT: mean 95.4, std 3.97, range [72.12, 98.56]